Protein AF-G7GHU0-F1 (afdb_monomer_lite)

Sequence (112 aa):
MSFALLTAPTVFADEAVSAAEADALIKDDIANAQVLIEMCPSIIGKNAKFDQNIKKIVNSYLSNYSNKSTTLDSLQKDSEFQNLLTDARQAAKEVSQAEQKSVCEDVLNYEE

Secondary structure (DSSP, 8-state):
--------------HHHHHHHHHHHHHHHHHHHHHHHHHHHHHT-S-HHHHHHHHHHHHHHHHHSSSTT--HHHHTT-HHHHHHHHHHHHHHHHS-HHHHHHHHHHHHT---

pLDDT: mean 90.66, std 14.06, range [40.94, 98.69]

Foldseek 3Di:
DDDDPDDDDDPDDDVVNVLVVLLLVLLLQLLLLVLLVVPLCVLVNDDVLLVVLSVVSNVVSQCSRPPVVDDPVNLVPDPSSVVSNVVSNVVLVVDDSVVSNVVSVCSSPDDD

Radius of gyration: 19.4 Å; chains: 1; bounding box: 35×45×65 Å

Structure (mmCIF, N/CA/C/O backbone):
data_AF-G7GHU0-F1
#
_entry.id   AF-G7GHU0-F1
#
loop_
_atom_site.group_PDB
_atom_site.id
_atom_site.type_symbol
_atom_site.label_atom_id
_atom_site.label_alt_id
_atom_site.label_comp_id
_atom_site.label_asym_id
_atom_site.label_entity_id
_atom_site.label_seq_id
_atom_site.pdbx_PDB_ins_code
_atom_site.Cartn_x
_atom_site.Cartn_y
_atom_site.Cartn_z
_atom_site.occupancy
_atom_site.B_iso_or_equiv
_atom_site.auth_seq_id
_atom_site.auth_comp_id
_atom_site.auth_asym_id
_atom_site.auth_atom_id
_atom_site.pdbx_PDB_model_num
ATOM 1 N N . MET A 1 1 ? -13.957 -33.912 -50.562 1.00 40.94 1 MET A N 1
ATOM 2 C CA . MET A 1 1 ? -14.087 -33.285 -49.231 1.00 40.94 1 MET A CA 1
ATOM 3 C C . MET A 1 1 ? -12.690 -32.877 -48.807 1.00 40.94 1 MET A C 1
ATOM 5 O O . MET A 1 1 ? -11.874 -33.759 -48.589 1.00 40.94 1 MET A O 1
ATOM 9 N N . SER A 1 2 ? -12.389 -31.580 -48.796 1.00 47.88 2 SER A N 1
ATOM 10 C CA . SER A 1 2 ? -11.070 -31.066 -48.412 1.00 47.88 2 SER A CA 1
ATOM 11 C C . SER A 1 2 ? -11.232 -30.289 -47.113 1.00 47.88 2 SER A C 1
ATOM 13 O O . SER A 1 2 ? -11.908 -29.264 -47.097 1.00 47.88 2 SER A O 1
ATOM 15 N N . PHE A 1 3 ? -10.664 -30.804 -46.024 1.00 55.66 3 PHE A N 1
ATOM 16 C CA . PHE A 1 3 ? -10.558 -30.082 -44.760 1.00 55.66 3 PHE A CA 1
ATOM 17 C C . PHE A 1 3 ? -9.345 -29.154 -44.845 1.00 55.66 3 PHE A C 1
ATOM 19 O O . PHE A 1 3 ? -8.206 -29.616 -44.848 1.00 55.66 3 PHE A O 1
ATOM 26 N N . ALA A 1 4 ? -9.592 -27.850 -44.948 1.00 59.72 4 ALA A N 1
ATOM 27 C CA . ALA A 1 4 ? -8.561 -26.845 -44.739 1.00 59.72 4 ALA A CA 1
ATOM 28 C C . ALA A 1 4 ? -8.339 -26.694 -43.226 1.00 59.72 4 ALA A C 1
ATOM 30 O O . ALA A 1 4 ? -9.218 -26.221 -42.507 1.00 59.72 4 ALA A O 1
ATOM 31 N N . LEU A 1 5 ? -7.177 -27.135 -42.742 1.00 57.97 5 LEU A N 1
ATOM 32 C CA . LEU A 1 5 ? -6.694 -26.841 -41.394 1.00 57.97 5 LEU A CA 1
ATOM 33 C C . LEU A 1 5 ? -6.336 -25.352 -41.330 1.00 57.97 5 LEU A C 1
ATOM 35 O O . LEU A 1 5 ? -5.306 -24.928 -41.847 1.00 57.97 5 LEU A O 1
ATOM 39 N N . LEU A 1 6 ? -7.214 -24.561 -40.717 1.00 57.81 6 LEU A N 1
ATOM 40 C CA . LEU A 1 6 ? -6.923 -23.187 -40.321 1.00 57.81 6 LEU A CA 1
ATOM 41 C C . LEU A 1 6 ? -5.943 -23.237 -39.145 1.00 57.81 6 LEU A C 1
ATOM 43 O O . LEU A 1 6 ? -6.333 -23.509 -38.011 1.00 57.81 6 LEU A O 1
ATOM 47 N N . THR A 1 7 ? -4.661 -23.005 -39.410 1.00 57.81 7 THR A N 1
ATOM 48 C CA . THR A 1 7 ? -3.681 -22.735 -38.356 1.00 57.81 7 THR A CA 1
ATOM 49 C C . THR A 1 7 ? -3.995 -21.365 -37.763 1.00 57.81 7 THR A C 1
ATOM 51 O O . THR A 1 7 ? -3.765 -20.342 -38.410 1.00 57.81 7 THR A O 1
ATOM 54 N N . ALA A 1 8 ? -4.565 -21.338 -36.558 1.00 63.72 8 ALA A N 1
ATOM 55 C CA . ALA A 1 8 ? -4.702 -20.106 -35.794 1.00 63.72 8 ALA A CA 1
ATOM 56 C C . ALA A 1 8 ? -3.301 -19.529 -35.503 1.00 63.72 8 ALA A C 1
ATOM 58 O O . ALA A 1 8 ? -2.384 -20.303 -35.211 1.00 63.72 8 ALA A O 1
ATOM 59 N N . PRO A 1 9 ? -3.104 -18.202 -35.583 1.00 55.00 9 PRO A N 1
ATOM 60 C CA . PRO A 1 9 ? -1.846 -17.600 -35.175 1.00 55.00 9 PRO A CA 1
ATOM 61 C C . PRO A 1 9 ? -1.652 -17.830 -33.673 1.00 55.00 9 PRO A C 1
ATOM 63 O O . PRO A 1 9 ? -2.499 -17.468 -32.859 1.00 55.00 9 PRO A O 1
ATOM 66 N N . THR A 1 10 ? -0.532 -18.444 -33.303 1.00 59.56 10 THR A N 1
ATOM 67 C CA . THR A 1 10 ? -0.038 -18.439 -31.926 1.00 59.56 10 THR A CA 1
ATOM 68 C C . THR A 1 10 ? 0.298 -16.998 -31.558 1.00 59.56 10 THR A C 1
ATOM 70 O O . THR A 1 10 ? 1.272 -16.440 -32.063 1.00 59.56 10 THR A O 1
ATOM 73 N N . VAL A 1 11 ? -0.531 -16.380 -30.717 1.00 63.12 11 VAL A N 1
ATOM 74 C CA . VAL A 1 11 ? -0.220 -15.095 -30.085 1.00 63.12 11 VAL A CA 1
ATOM 75 C C . VAL A 1 11 ? 0.926 -15.351 -29.111 1.00 63.12 11 VAL A C 1
ATOM 77 O O . VAL A 1 11 ? 0.732 -15.973 -28.070 1.00 63.12 11 VAL A O 1
ATOM 80 N N . PHE A 1 12 ? 2.133 -14.925 -29.473 1.00 56.03 12 PHE A N 1
ATOM 81 C CA . PHE A 1 12 ? 3.231 -14.820 -28.521 1.00 56.03 12 PHE A CA 1
ATOM 82 C C . PHE A 1 12 ? 2.957 -13.574 -27.681 1.00 56.03 12 PHE A C 1
ATOM 84 O O . PHE A 1 12 ? 2.989 -12.463 -28.209 1.00 56.03 12 PHE A O 1
ATOM 91 N N . ALA A 1 13 ? 2.613 -13.760 -26.407 1.00 61.00 13 ALA A N 1
ATOM 92 C CA . ALA A 1 13 ? 2.618 -12.657 -25.458 1.00 61.00 13 ALA A CA 1
ATOM 93 C C . ALA A 1 13 ? 4.059 -12.134 -25.377 1.00 61.00 13 ALA A C 1
ATOM 95 O O . ALA A 1 13 ? 4.979 -12.895 -25.078 1.00 61.00 13 ALA A O 1
ATOM 96 N N . ASP A 1 14 ? 4.258 -10.868 -25.733 1.00 66.00 14 ASP A N 1
ATOM 97 C CA . ASP A 1 14 ? 5.551 -10.204 -25.620 1.00 66.00 14 ASP A CA 1
ATOM 98 C C . ASP A 1 14 ? 5.891 -10.074 -24.126 1.00 66.00 14 ASP A C 1
ATOM 100 O O . ASP A 1 14 ? 5.128 -9.482 -23.359 1.00 66.00 14 ASP A O 1
ATOM 104 N N . GLU A 1 15 ? 7.006 -10.667 -23.691 1.00 69.62 15 GLU A N 1
ATOM 105 C CA . GLU A 1 15 ? 7.408 -10.671 -22.279 1.00 69.62 15 GLU A CA 1
ATOM 106 C C . GLU A 1 15 ? 7.548 -9.244 -21.718 1.00 69.62 15 GLU A C 1
ATOM 108 O O . GLU A 1 15 ? 7.221 -9.006 -20.554 1.00 69.62 15 GLU A O 1
ATOM 113 N N . ALA A 1 16 ? 7.946 -8.265 -22.540 1.00 67.38 16 ALA A N 1
ATOM 114 C CA . ALA A 1 16 ? 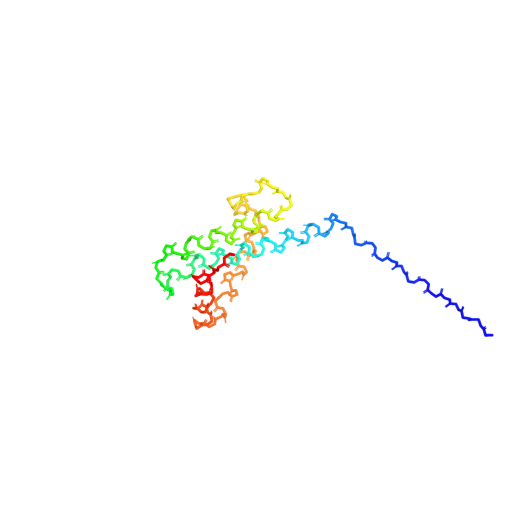8.041 -6.872 -22.115 1.00 67.38 16 ALA A CA 1
ATOM 115 C C . ALA A 1 16 ? 6.658 -6.229 -21.919 1.00 67.38 16 ALA A C 1
ATOM 117 O O . ALA A 1 16 ? 6.478 -5.448 -20.984 1.00 67.38 16 ALA A O 1
ATOM 118 N N . VAL A 1 17 ? 5.670 -6.589 -22.748 1.00 70.94 17 VAL A N 1
ATOM 119 C CA . VAL A 1 17 ? 4.271 -6.171 -22.548 1.00 70.94 17 VAL A CA 1
ATOM 120 C C . VAL A 1 17 ? 3.732 -6.760 -21.244 1.00 70.94 17 VAL A C 1
ATOM 122 O O . VAL A 1 17 ? 3.162 -6.025 -20.443 1.00 70.94 17 VAL A O 1
ATOM 125 N N . SER A 1 18 ? 4.023 -8.034 -20.963 1.00 83.38 18 SER A N 1
ATOM 126 C CA . SER A 1 18 ? 3.576 -8.683 -19.722 1.00 83.38 18 SER A CA 1
ATOM 127 C C . SER A 1 18 ? 4.174 -8.055 -18.454 1.00 83.38 18 SER A C 1
ATOM 129 O O . SER A 1 18 ? 3.498 -7.956 -17.431 1.00 83.38 18 SER A O 1
ATOM 131 N N . ALA A 1 19 ? 5.420 -7.569 -18.515 1.00 89.06 19 ALA A N 1
ATOM 132 C CA . ALA A 1 19 ? 6.060 -6.884 -17.393 1.00 89.06 19 ALA A CA 1
ATOM 133 C C . ALA A 1 19 ? 5.455 -5.495 -17.137 1.00 89.06 19 ALA A C 1
ATOM 135 O O . ALA A 1 19 ? 5.272 -5.111 -15.986 1.00 89.06 19 ALA A O 1
ATOM 136 N N . ALA A 1 20 ? 5.113 -4.755 -18.196 1.00 92.19 20 ALA A N 1
ATOM 137 C CA . ALA A 1 20 ? 4.458 -3.456 -18.069 1.00 92.19 20 ALA A CA 1
ATOM 138 C C . ALA A 1 20 ? 3.035 -3.582 -17.497 1.00 92.19 20 ALA A C 1
ATOM 140 O O . ALA A 1 20 ? 2.638 -2.779 -16.655 1.00 92.19 20 ALA A O 1
ATOM 141 N N . GLU A 1 21 ? 2.287 -4.607 -17.912 1.00 92.69 21 GLU A N 1
ATOM 142 C CA . GLU A 1 21 ? 0.968 -4.921 -17.349 1.00 92.69 21 GLU A CA 1
ATOM 143 C C . GLU A 1 21 ? 1.067 -5.300 -15.865 1.00 92.69 21 GLU A C 1
ATOM 145 O O . GLU A 1 21 ? 0.293 -4.803 -15.046 1.00 92.69 21 GLU A O 1
ATOM 150 N N . ALA A 1 22 ? 2.055 -6.122 -15.494 1.00 95.06 22 ALA A N 1
ATOM 151 C CA . ALA A 1 22 ? 2.308 -6.470 -14.098 1.00 95.06 22 ALA A CA 1
ATOM 152 C C . ALA A 1 22 ? 2.683 -5.242 -13.251 1.00 95.06 22 ALA A C 1
ATOM 154 O O . ALA A 1 22 ? 2.164 -5.072 -12.149 1.00 95.06 22 ALA A O 1
ATOM 155 N N . ASP A 1 23 ? 3.538 -4.356 -13.766 1.00 96.62 23 ASP A N 1
ATOM 156 C CA . ASP A 1 23 ? 3.906 -3.111 -13.088 1.00 96.62 23 ASP A CA 1
ATOM 157 C C . ASP A 1 23 ? 2.702 -2.179 -12.895 1.00 96.62 23 ASP A C 1
ATOM 159 O O . ASP A 1 23 ? 2.572 -1.563 -11.836 1.00 96.62 23 ASP A O 1
ATOM 163 N N . ALA A 1 24 ? 1.803 -2.089 -13.881 1.00 96.38 24 ALA A N 1
ATOM 164 C CA . ALA A 1 24 ? 0.578 -1.299 -13.770 1.00 96.38 24 ALA A CA 1
ATOM 165 C C . ALA A 1 24 ? -0.348 -1.833 -12.663 1.00 96.38 24 ALA A C 1
ATOM 167 O O . ALA A 1 24 ? -0.838 -1.051 -11.848 1.00 96.38 24 ALA A O 1
ATOM 168 N N . LEU A 1 25 ? -0.518 -3.159 -12.571 1.00 97.31 25 LEU A N 1
ATOM 169 C CA . LEU A 1 25 ? -1.265 -3.791 -11.474 1.00 97.31 25 LEU A CA 1
ATOM 170 C C . LEU A 1 25 ? -0.604 -3.529 -10.118 1.00 97.31 25 LEU A C 1
ATOM 172 O O . LEU A 1 25 ? -1.276 -3.165 -9.160 1.00 97.31 25 LEU A O 1
ATOM 176 N N . ILE A 1 26 ? 0.726 -3.621 -10.042 1.00 98.00 26 ILE A N 1
ATOM 177 C CA . ILE A 1 26 ? 1.463 -3.317 -8.812 1.00 98.00 26 ILE A CA 1
ATOM 178 C C . ILE A 1 26 ? 1.282 -1.847 -8.397 1.00 98.00 26 ILE A C 1
ATOM 180 O O . ILE A 1 26 ? 1.157 -1.560 -7.205 1.00 98.00 26 ILE A O 1
ATOM 184 N N . LYS A 1 27 ? 1.258 -0.896 -9.342 1.00 98.19 27 LYS A N 1
ATOM 185 C CA . LYS A 1 27 ? 0.953 0.512 -9.031 1.00 98.19 27 LYS A CA 1
ATOM 186 C C . LYS A 1 27 ? -0.445 0.658 -8.435 1.00 98.19 27 LYS A C 1
ATOM 188 O O . LYS A 1 27 ? -0.588 1.391 -7.457 1.00 98.19 27 LYS A O 1
ATOM 193 N N . ASP A 1 28 ? -1.437 -0.025 -8.999 1.00 98.25 28 ASP A N 1
ATOM 194 C CA . ASP A 1 28 ? -2.816 -0.009 -8.503 1.00 98.25 28 ASP A CA 1
ATOM 195 C C . ASP A 1 28 ? -2.916 -0.618 -7.093 1.00 98.25 28 ASP A C 1
ATOM 197 O O . ASP A 1 28 ? -3.451 0.003 -6.173 1.00 98.25 28 ASP A O 1
ATOM 201 N N . ASP A 1 29 ? -2.283 -1.768 -6.858 1.00 98.06 29 ASP A N 1
ATOM 202 C CA . ASP A 1 29 ? -2.216 -2.409 -5.538 1.00 98.06 29 ASP A CA 1
ATOM 203 C C . ASP A 1 29 ? -1.562 -1.498 -4.483 1.00 98.06 29 ASP A C 1
ATOM 205 O O . ASP A 1 29 ? -2.063 -1.343 -3.363 1.00 98.06 29 ASP A O 1
ATOM 209 N N . ILE A 1 30 ? -0.455 -0.833 -4.837 1.00 98.56 30 ILE A N 1
ATOM 210 C CA . ILE A 1 30 ? 0.210 0.126 -3.946 1.00 98.56 30 ILE A CA 1
ATOM 211 C C . ILE A 1 30 ? -0.684 1.349 -3.704 1.00 98.56 30 ILE A C 1
ATOM 213 O O . ILE A 1 30 ? -0.734 1.838 -2.573 1.00 98.56 30 ILE A O 1
ATOM 217 N N . ALA A 1 31 ? -1.397 1.847 -4.718 1.00 98.69 31 ALA A N 1
ATOM 218 C CA . ALA A 1 31 ? -2.324 2.967 -4.573 1.00 98.69 31 ALA A CA 1
ATOM 219 C C . ALA A 1 31 ? -3.465 2.619 -3.603 1.00 98.69 31 ALA A C 1
ATOM 221 O O . ALA A 1 31 ? -3.716 3.374 -2.661 1.00 98.69 31 ALA A O 1
ATOM 222 N N . ASN A 1 32 ? -4.071 1.439 -3.745 1.00 98.25 32 ASN A N 1
ATOM 223 C CA . ASN A 1 32 ? -5.078 0.930 -2.814 1.00 98.25 32 ASN A CA 1
ATOM 224 C C . ASN A 1 32 ? -4.518 0.785 -1.389 1.00 98.25 32 ASN A C 1
ATOM 226 O O . ASN A 1 32 ? -5.146 1.234 -0.427 1.00 98.25 32 ASN A O 1
ATOM 230 N N . ALA A 1 33 ? -3.296 0.266 -1.232 1.00 98.25 33 ALA A N 1
ATOM 231 C CA . ALA A 1 33 ? -2.634 0.194 0.070 1.00 98.25 33 ALA A CA 1
ATOM 232 C C . ALA A 1 33 ? -2.415 1.584 0.707 1.00 98.25 33 ALA A C 1
ATOM 234 O O . ALA A 1 33 ? -2.574 1.731 1.921 1.00 98.25 33 ALA A O 1
ATOM 235 N N . GLN A 1 34 ? -2.102 2.624 -0.079 1.00 98.50 34 GLN A N 1
ATOM 236 C CA . GLN A 1 34 ? -2.016 4.002 0.433 1.00 98.50 34 GLN A CA 1
ATOM 237 C C . GLN A 1 34 ? -3.371 4.513 0.939 1.00 98.50 34 GLN A C 1
ATOM 239 O O . GLN A 1 34 ? -3.425 5.154 1.988 1.00 98.50 34 GLN A O 1
ATOM 244 N N . VAL A 1 35 ? -4.473 4.192 0.258 1.00 98.38 35 VAL A N 1
ATOM 245 C CA . VAL A 1 35 ? -5.818 4.565 0.729 1.00 98.38 35 VAL A CA 1
ATOM 246 C C . VAL A 1 35 ? -6.143 3.906 2.068 1.00 98.38 35 VAL A C 1
ATOM 248 O O . VAL A 1 35 ? -6.712 4.551 2.949 1.00 98.38 35 VAL A O 1
ATOM 251 N N . LEU A 1 36 ? -5.714 2.658 2.282 1.00 98.38 36 LEU A N 1
ATOM 252 C CA . LEU A 1 36 ? -5.851 2.007 3.587 1.00 98.38 36 LEU A CA 1
ATOM 253 C C . LEU A 1 36 ? -5.055 2.743 4.675 1.00 98.38 36 LEU A C 1
ATOM 255 O O . LEU A 1 36 ? -5.568 2.923 5.779 1.00 98.38 36 LEU A O 1
ATOM 259 N N . ILE A 1 37 ? -3.847 3.233 4.374 1.00 98.06 37 ILE A N 1
ATOM 260 C CA . ILE A 1 37 ? -3.054 4.058 5.308 1.00 98.06 37 ILE A CA 1
ATOM 261 C C . ILE A 1 37 ? -3.796 5.350 5.677 1.00 98.06 37 ILE A C 1
ATOM 263 O O . ILE A 1 37 ? -3.762 5.771 6.834 1.00 98.06 37 ILE A O 1
ATOM 267 N N . GLU A 1 38 ? -4.479 5.975 4.719 1.00 97.50 38 GLU A N 1
ATOM 268 C CA . GLU A 1 38 ? -5.242 7.209 4.939 1.00 97.50 38 GLU A CA 1
ATOM 269 C C . GLU A 1 38 ? -6.511 6.974 5.769 1.00 97.50 38 GLU A C 1
ATOM 271 O O . GLU A 1 38 ? -6.844 7.765 6.654 1.00 97.50 38 GLU A O 1
ATOM 276 N N . MET A 1 39 ? -7.221 5.882 5.492 1.00 96.69 39 MET A N 1
ATOM 277 C CA . MET A 1 39 ? -8.562 5.630 6.012 1.00 96.69 39 MET A CA 1
ATOM 278 C C . MET A 1 39 ? -8.557 4.851 7.334 1.00 96.69 39 MET A C 1
ATOM 280 O O . MET A 1 39 ? -9.234 5.242 8.292 1.00 96.69 39 MET A O 1
ATOM 284 N N . CYS A 1 40 ? -7.794 3.759 7.420 1.00 97.94 40 CYS A N 1
ATOM 285 C CA . CYS A 1 40 ? -7.889 2.798 8.520 1.00 97.94 40 CYS A CA 1
ATOM 286 C C . CYS A 1 40 ? -7.602 3.371 9.915 1.00 97.94 40 CYS A C 1
ATOM 288 O O . CYS A 1 40 ? -8.325 2.999 10.845 1.00 97.94 40 CYS A O 1
ATOM 290 N N . PRO A 1 41 ? -6.666 4.321 10.119 1.00 97.69 41 PRO A N 1
ATOM 291 C CA . PRO A 1 41 ? -6.448 4.916 11.438 1.00 97.69 41 PRO A CA 1
ATOM 292 C C . PRO A 1 41 ? -7.693 5.588 12.037 1.00 97.69 41 PRO A C 1
ATOM 294 O O . PRO A 1 41 ? -7.805 5.682 13.260 1.00 97.69 41 PRO A O 1
ATOM 297 N N . SER A 1 42 ? -8.631 6.045 11.200 1.00 96.94 42 SER A N 1
ATOM 298 C CA . SER A 1 42 ? -9.906 6.621 11.649 1.00 96.94 42 SER A CA 1
ATOM 299 C C . SER A 1 42 ? -10.973 5.569 11.985 1.00 96.94 42 SER A C 1
ATOM 301 O O . SER A 1 42 ? -11.892 5.859 12.747 1.00 96.94 42 SER A O 1
ATOM 303 N N . ILE A 1 43 ? -10.836 4.347 11.458 1.00 96.50 43 ILE A N 1
ATOM 304 C CA . ILE A 1 43 ? -11.812 3.255 11.589 1.00 96.50 43 ILE A CA 1
ATOM 305 C C . ILE A 1 43 ? -11.443 2.303 12.730 1.00 96.50 43 ILE A C 1
ATOM 307 O O . ILE A 1 43 ? -12.289 1.975 13.561 1.00 96.50 43 ILE A O 1
ATOM 311 N N . ILE A 1 44 ? -10.182 1.864 12.779 1.00 96.44 44 ILE A N 1
ATOM 312 C CA . ILE A 1 44 ? -9.679 0.897 13.770 1.00 96.44 44 ILE A CA 1
ATOM 313 C C . ILE A 1 44 ? -8.816 1.554 14.862 1.00 96.44 44 ILE A C 1
ATOM 315 O O . ILE A 1 44 ? -8.321 0.875 15.761 1.00 96.44 44 ILE A O 1
ATOM 319 N N . GLY A 1 45 ? -8.647 2.879 14.799 1.00 97.19 45 GLY A N 1
ATOM 320 C CA . GLY A 1 45 ? -7.720 3.631 15.642 1.00 97.19 45 GLY A CA 1
ATOM 321 C C . GLY A 1 45 ? -6.268 3.521 15.164 1.00 97.19 45 GLY A C 1
ATOM 322 O O . GLY A 1 45 ? -5.905 2.652 14.372 1.00 97.19 45 GLY A O 1
ATOM 323 N N . LYS A 1 46 ? -5.399 4.411 15.660 1.00 96.38 46 LYS A N 1
ATOM 324 C CA . LYS A 1 46 ? -3.954 4.326 15.393 1.00 96.38 46 LYS A CA 1
ATOM 325 C C . LYS A 1 46 ? -3.408 3.010 15.947 1.00 96.38 46 LYS A C 1
ATOM 327 O O . LYS A 1 46 ? -3.527 2.759 17.146 1.00 96.38 46 LYS A O 1
ATOM 332 N N . ASN A 1 47 ? -2.791 2.199 15.092 1.00 96.88 47 ASN A N 1
ATOM 333 C CA . ASN A 1 47 ? -2.359 0.855 15.451 1.00 96.88 47 ASN A CA 1
ATOM 334 C C . ASN A 1 47 ? -0.993 0.528 14.831 1.00 96.88 47 ASN A C 1
ATOM 336 O O . ASN A 1 47 ? -0.859 0.415 13.617 1.00 96.88 47 ASN A O 1
ATOM 340 N N . ALA A 1 48 ? 0.019 0.319 15.677 1.00 97.38 48 ALA A N 1
ATOM 341 C CA . ALA A 1 48 ? 1.381 0.046 15.221 1.00 97.38 48 ALA A CA 1
ATOM 342 C C . ALA A 1 48 ? 1.513 -1.277 14.441 1.00 97.38 48 ALA A C 1
ATOM 344 O O . ALA A 1 48 ? 2.365 -1.376 13.560 1.00 97.38 48 ALA A O 1
ATOM 345 N N . LYS A 1 49 ? 0.674 -2.285 14.738 1.00 97.31 49 LYS A N 1
ATOM 346 C CA . LYS A 1 49 ? 0.658 -3.554 13.994 1.00 97.31 49 LYS A CA 1
ATOM 347 C C . LYS A 1 49 ? 0.130 -3.336 12.577 1.00 97.31 49 LYS A C 1
ATOM 349 O O . LYS A 1 49 ? 0.729 -3.840 11.634 1.00 97.31 49 LYS A O 1
ATOM 354 N N . PHE A 1 50 ? -0.924 -2.532 12.421 1.00 98.25 50 PHE A N 1
ATOM 355 C CA . PHE A 1 50 ? -1.403 -2.113 11.102 1.00 98.25 50 PHE A CA 1
ATOM 356 C C . PHE A 1 50 ? -0.298 -1.381 10.329 1.00 98.25 50 PHE A C 1
ATOM 358 O O . PHE A 1 50 ? 0.031 -1.790 9.219 1.00 98.25 50 PHE A O 1
ATOM 365 N N . ASP A 1 51 ? 0.340 -0.372 10.940 1.00 97.62 51 ASP A N 1
ATOM 366 C CA . ASP A 1 51 ? 1.415 0.402 10.300 1.00 97.62 51 ASP A CA 1
ATOM 367 C C . ASP A 1 51 ? 2.587 -0.486 9.852 1.00 97.62 51 ASP A C 1
ATOM 369 O O . ASP A 1 51 ? 3.204 -0.245 8.814 1.00 97.62 51 ASP A O 1
ATOM 373 N N . GLN A 1 52 ? 2.923 -1.510 10.639 1.00 97.94 52 GLN A N 1
ATOM 374 C CA . GLN A 1 52 ? 3.955 -2.481 10.291 1.00 97.94 52 GLN A CA 1
ATOM 375 C C . GLN A 1 52 ? 3.515 -3.385 9.133 1.00 97.94 52 GLN A C 1
ATOM 377 O O . GLN A 1 52 ? 4.278 -3.572 8.185 1.00 97.94 52 GLN A O 1
ATOM 382 N N . ASN A 1 53 ? 2.304 -3.936 9.200 1.00 98.31 53 ASN A N 1
ATOM 383 C CA . ASN A 1 53 ? 1.791 -4.880 8.212 1.00 98.31 53 ASN A CA 1
ATOM 384 C C . ASN A 1 53 ? 1.566 -4.221 6.851 1.00 98.31 53 ASN A C 1
ATOM 386 O O . ASN A 1 53 ? 2.002 -4.755 5.836 1.00 98.31 53 ASN A O 1
ATOM 390 N N . ILE A 1 54 ? 0.986 -3.021 6.810 1.00 97.88 54 ILE A N 1
ATOM 391 C CA . ILE A 1 54 ? 0.772 -2.323 5.539 1.00 97.88 54 ILE A CA 1
ATOM 392 C C . ILE A 1 54 ? 2.099 -1.933 4.872 1.00 97.88 54 ILE A C 1
ATOM 394 O O . ILE A 1 54 ? 2.227 -2.013 3.653 1.00 97.88 54 ILE A O 1
ATOM 398 N N . LYS A 1 55 ? 3.140 -1.605 5.655 1.00 97.25 55 LYS A N 1
ATOM 399 C CA . LYS A 1 55 ? 4.497 -1.392 5.122 1.00 97.25 55 LYS A CA 1
ATOM 400 C C . LYS A 1 55 ? 5.086 -2.664 4.521 1.00 97.25 55 LYS A C 1
ATOM 402 O O . LYS A 1 55 ? 5.731 -2.586 3.481 1.00 97.25 55 LYS A O 1
ATOM 407 N N . LYS A 1 56 ? 4.880 -3.820 5.157 1.00 97.44 56 LYS A N 1
ATOM 408 C CA . LYS A 1 56 ? 5.308 -5.118 4.616 1.00 97.44 56 LYS A CA 1
ATOM 409 C C . LYS A 1 56 ? 4.631 -5.420 3.281 1.00 97.44 56 LYS A C 1
ATOM 411 O O . LYS A 1 56 ? 5.325 -5.728 2.319 1.00 97.44 56 LYS A O 1
ATOM 416 N N . ILE A 1 57 ? 3.315 -5.231 3.206 1.00 97.56 57 ILE A N 1
ATOM 417 C CA . ILE A 1 57 ? 2.525 -5.407 1.980 1.00 97.56 57 ILE A CA 1
ATOM 418 C C . ILE A 1 57 ? 3.061 -4.508 0.854 1.00 97.56 57 ILE A C 1
ATOM 420 O O . ILE A 1 57 ? 3.428 -5.003 -0.208 1.00 97.56 57 ILE A O 1
ATOM 424 N N . VAL A 1 58 ? 3.219 -3.203 1.108 1.00 97.69 58 VAL A N 1
ATOM 425 C CA . VAL A 1 58 ? 3.767 -2.256 0.117 1.00 97.69 58 VAL A CA 1
ATOM 426 C C . VAL A 1 58 ? 5.182 -2.648 -0.324 1.00 97.69 58 VAL A C 1
ATOM 428 O O . VAL A 1 58 ? 5.497 -2.598 -1.512 1.00 97.69 58 VAL A O 1
ATOM 431 N N . ASN A 1 59 ? 6.038 -3.074 0.607 1.00 96.62 59 ASN A N 1
ATOM 432 C CA . ASN A 1 59 ? 7.385 -3.536 0.274 1.00 96.62 59 ASN A CA 1
ATOM 433 C C . ASN A 1 59 ? 7.370 -4.827 -0.558 1.00 96.62 59 ASN A C 1
ATOM 435 O O . ASN A 1 59 ? 8.205 -4.974 -1.447 1.00 96.62 59 ASN A O 1
ATOM 439 N N . SER A 1 60 ? 6.426 -5.738 -0.306 1.00 96.56 60 SER A N 1
ATOM 440 C CA . SER A 1 60 ? 6.238 -6.952 -1.107 1.00 96.56 60 SER A CA 1
ATOM 441 C C . SER A 1 60 ? 5.881 -6.596 -2.550 1.00 96.56 60 SER A C 1
ATOM 443 O O . SER A 1 60 ? 6.541 -7.060 -3.481 1.00 96.56 60 SER A O 1
ATOM 445 N N . TYR A 1 61 ? 4.937 -5.677 -2.754 1.00 97.19 61 TYR A N 1
ATOM 446 C CA . TYR A 1 61 ? 4.594 -5.167 -4.082 1.00 97.19 61 TYR A CA 1
ATOM 447 C C . TYR A 1 61 ? 5.793 -4.521 -4.790 1.00 97.19 61 TYR A C 1
ATOM 449 O O . TYR A 1 61 ? 6.143 -4.914 -5.903 1.00 97.19 61 TYR A O 1
ATOM 457 N N . LEU A 1 62 ? 6.504 -3.611 -4.117 1.00 97.19 62 LEU A N 1
ATOM 458 C CA . LEU A 1 62 ? 7.706 -2.975 -4.669 1.00 97.19 62 LEU A CA 1
ATOM 459 C C . LEU A 1 62 ? 8.811 -3.983 -5.015 1.00 97.19 62 LEU A C 1
ATOM 461 O O . LEU A 1 62 ? 9.516 -3.805 -6.006 1.00 97.19 62 LEU A O 1
ATOM 465 N N . SER A 1 63 ? 8.954 -5.061 -4.239 1.00 96.06 63 SER A N 1
ATOM 466 C CA . SER A 1 63 ? 9.942 -6.109 -4.519 1.00 96.06 63 SER A CA 1
ATOM 467 C C . SER A 1 63 ? 9.646 -6.866 -5.817 1.00 96.06 63 SER A C 1
ATOM 469 O O . SER A 1 63 ? 10.575 -7.344 -6.476 1.00 96.06 63 SER A O 1
ATOM 471 N N . ASN A 1 64 ? 8.373 -6.921 -6.219 1.00 95.25 64 ASN A N 1
ATOM 472 C CA . ASN A 1 64 ? 7.915 -7.558 -7.449 1.00 95.25 64 ASN A CA 1
ATOM 473 C C . ASN A 1 64 ? 7.921 -6.610 -8.657 1.00 95.25 64 ASN A C 1
ATOM 475 O O . ASN A 1 64 ? 8.017 -7.095 -9.779 1.00 95.25 64 ASN A O 1
ATOM 479 N N . TYR A 1 65 ? 7.955 -5.291 -8.443 1.00 95.94 65 TYR A N 1
ATOM 480 C CA . TYR A 1 65 ? 8.031 -4.291 -9.514 1.00 95.94 65 TYR A CA 1
ATOM 481 C C . TYR A 1 65 ? 9.259 -4.509 -10.411 1.00 95.94 65 TYR A C 1
ATOM 483 O O . TYR A 1 65 ? 10.342 -4.834 -9.910 1.00 95.94 65 TYR A O 1
ATOM 491 N N . SER A 1 66 ? 9.126 -4.351 -11.728 1.00 95.06 66 SER A N 1
ATOM 492 C CA . SER A 1 66 ? 10.183 -4.698 -12.688 1.00 95.06 66 SER A CA 1
ATOM 493 C C . SER A 1 66 ? 11.448 -3.858 -12.470 1.00 95.06 66 SER A C 1
ATOM 495 O O . SER A 1 66 ? 12.561 -4.390 -12.379 1.00 95.06 66 SER A O 1
ATOM 497 N N . ASN A 1 67 ? 11.281 -2.548 -12.271 1.00 94.50 67 ASN A N 1
ATOM 498 C CA . ASN A 1 67 ? 12.359 -1.648 -11.894 1.00 94.50 67 ASN A CA 1
ATOM 499 C C . ASN A 1 67 ? 12.621 -1.717 -10.381 1.00 94.50 67 ASN A C 1
ATOM 501 O O . ASN A 1 67 ? 11.977 -1.040 -9.583 1.00 94.50 67 ASN A O 1
ATOM 505 N N . LYS A 1 68 ? 13.651 -2.470 -9.990 1.00 93.88 68 LYS A N 1
ATOM 506 C CA . LYS A 1 68 ? 14.034 -2.683 -8.580 1.00 93.88 68 LYS A CA 1
ATOM 507 C C . LYS A 1 68 ? 14.547 -1.438 -7.846 1.00 93.88 68 LYS A C 1
ATOM 509 O O . LYS A 1 68 ? 14.789 -1.505 -6.645 1.00 93.88 68 LYS A O 1
ATOM 514 N N . SER A 1 69 ? 14.738 -0.319 -8.545 1.00 94.94 69 SER A N 1
ATOM 515 C CA . SER A 1 69 ? 15.088 0.969 -7.931 1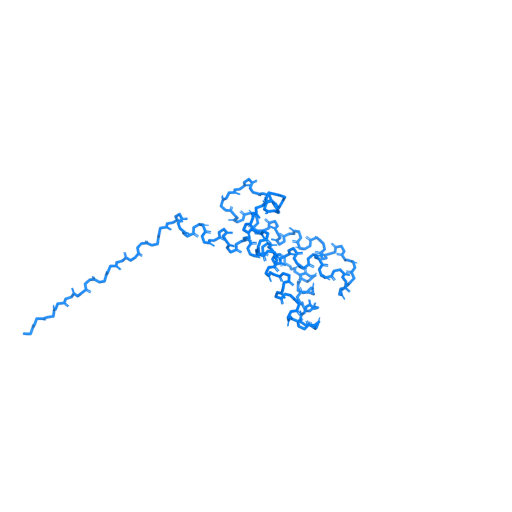.00 94.94 69 SER A CA 1
ATOM 516 C C . SER A 1 69 ? 13.870 1.843 -7.610 1.00 94.94 69 SER A C 1
ATOM 518 O O . SER A 1 69 ? 14.023 2.883 -6.967 1.00 94.94 69 SER A O 1
ATOM 520 N N . THR A 1 70 ? 12.671 1.428 -8.033 1.00 96.06 70 THR A N 1
ATOM 521 C CA . THR A 1 70 ? 11.418 2.117 -7.721 1.00 96.06 70 THR A CA 1
ATOM 522 C C . THR A 1 70 ? 11.173 2.122 -6.216 1.00 96.06 70 THR A C 1
ATOM 524 O O . THR A 1 70 ? 11.233 1.095 -5.542 1.00 96.06 70 THR A O 1
ATOM 527 N N . THR A 1 71 ? 10.853 3.298 -5.690 1.00 96.88 71 THR A N 1
ATOM 528 C CA . THR A 1 71 ? 10.434 3.506 -4.302 1.00 96.88 71 THR A CA 1
ATOM 529 C C . THR A 1 71 ? 9.011 4.045 -4.254 1.00 96.88 71 THR A C 1
ATOM 531 O O . THR A 1 71 ? 8.535 4.638 -5.227 1.00 96.88 71 THR A O 1
ATOM 534 N N . LEU A 1 72 ? 8.349 3.927 -3.101 1.00 96.81 72 LEU A N 1
ATOM 535 C CA . LEU A 1 72 ? 7.048 4.563 -2.888 1.00 96.81 72 LEU A CA 1
ATOM 536 C C . LEU A 1 72 ? 7.106 6.077 -3.167 1.00 96.81 72 LEU A C 1
ATOM 538 O O . LEU A 1 72 ? 6.255 6.597 -3.880 1.00 96.81 72 LEU A O 1
ATOM 542 N N . ASP A 1 73 ? 8.151 6.764 -2.700 1.00 97.38 73 ASP A N 1
ATOM 543 C CA . ASP A 1 73 ? 8.352 8.199 -2.946 1.00 97.38 73 ASP A CA 1
ATOM 544 C C . ASP A 1 73 ? 8.479 8.540 -4.438 1.00 97.38 73 ASP A C 1
ATOM 546 O O . ASP A 1 73 ? 8.103 9.634 -4.864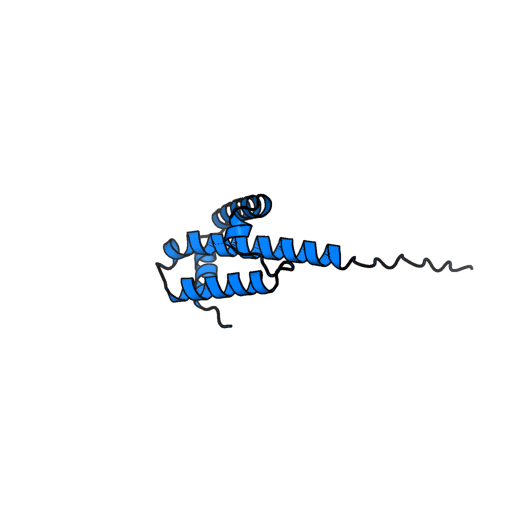 1.00 97.38 73 ASP A O 1
ATOM 550 N N . SER A 1 74 ? 9.058 7.637 -5.239 1.00 97.06 74 SER A N 1
ATOM 551 C CA . SER A 1 74 ? 9.136 7.818 -6.691 1.00 97.06 74 SER A CA 1
ATOM 552 C C . SER A 1 74 ? 7.772 7.621 -7.354 1.00 97.06 74 SER A C 1
ATOM 554 O O . SER A 1 74 ? 7.398 8.438 -8.191 1.00 97.06 74 SER A O 1
ATOM 556 N N . LEU A 1 75 ? 6.993 6.623 -6.914 1.00 96.88 75 LEU A N 1
ATOM 557 C CA . LEU A 1 75 ? 5.634 6.380 -7.406 1.00 96.88 75 LEU A CA 1
ATOM 558 C C . LEU A 1 75 ? 4.687 7.523 -7.040 1.00 96.88 75 LEU A C 1
ATOM 560 O O . LEU A 1 75 ? 3.919 7.972 -7.874 1.00 96.88 75 LEU A O 1
ATOM 564 N N . GLN A 1 76 ? 4.789 8.099 -5.843 1.00 95.69 76 GLN A N 1
ATOM 565 C CA . GLN A 1 76 ? 3.952 9.240 -5.443 1.00 95.69 76 GLN A CA 1
ATOM 566 C C . GLN A 1 76 ? 4.138 10.493 -6.324 1.00 95.69 76 GLN A C 1
ATOM 568 O O . GLN A 1 76 ? 3.287 11.387 -6.317 1.00 95.69 76 GLN A O 1
ATOM 573 N N . LYS A 1 77 ? 5.239 10.574 -7.082 1.00 97.12 77 LYS A N 1
ATOM 574 C CA . LYS A 1 77 ? 5.521 11.646 -8.053 1.00 97.12 77 LYS A CA 1
ATOM 575 C C . LYS A 1 77 ? 5.115 11.280 -9.484 1.00 97.12 77 LYS A C 1
ATOM 577 O O . LYS A 1 77 ? 5.137 12.153 -10.346 1.00 97.12 77 LYS A O 1
ATOM 582 N N . ASP A 1 78 ? 4.782 10.017 -9.734 1.00 96.81 78 ASP A N 1
ATOM 583 C CA . ASP A 1 78 ? 4.337 9.510 -11.027 1.00 96.81 78 ASP A CA 1
ATOM 584 C C . ASP A 1 78 ? 2.867 9.880 -11.265 1.00 96.81 78 ASP A C 1
ATOM 586 O O . ASP A 1 78 ? 2.003 9.661 -10.415 1.00 96.81 78 ASP A O 1
ATOM 590 N N . SER A 1 79 ? 2.570 10.467 -12.424 1.00 97.69 79 SER A N 1
ATOM 591 C CA . SER A 1 79 ? 1.226 10.972 -12.732 1.00 97.69 79 SER A CA 1
ATOM 592 C C . SER A 1 79 ? 0.184 9.865 -12.875 1.00 97.69 79 SER A C 1
ATOM 594 O O . SER A 1 79 ? -0.979 10.074 -12.547 1.00 97.69 79 SER A O 1
ATOM 596 N N . GLU A 1 80 ? 0.584 8.693 -13.371 1.00 96.56 80 GLU A N 1
ATOM 597 C CA . GLU A 1 80 ? -0.319 7.547 -13.489 1.00 96.56 80 GLU A CA 1
ATOM 598 C C . GLU A 1 80 ? -0.688 7.030 -12.097 1.00 96.56 80 GLU A C 1
ATOM 600 O O . GLU A 1 80 ? -1.869 6.901 -11.785 1.00 96.56 80 GLU A O 1
ATOM 605 N N . PHE A 1 81 ? 0.303 6.855 -11.219 1.00 98.19 81 PHE A N 1
ATOM 606 C CA . PHE A 1 81 ? 0.059 6.487 -9.826 1.00 98.19 81 PHE A CA 1
ATOM 607 C C . PHE A 1 81 ? -0.836 7.498 -9.089 1.00 98.19 81 PHE A C 1
ATOM 609 O O . PHE A 1 81 ? -1.697 7.107 -8.305 1.00 98.19 81 PHE A O 1
ATOM 616 N N . GLN A 1 82 ? -0.684 8.801 -9.344 1.00 98.50 82 GLN A N 1
ATOM 617 C CA . GLN A 1 82 ? -1.554 9.828 -8.756 1.00 98.50 82 GLN A CA 1
ATOM 618 C C . GLN A 1 82 ? -3.016 9.715 -9.215 1.00 98.50 82 GLN A C 1
ATOM 620 O O . GLN A 1 82 ? -3.925 9.966 -8.415 1.00 98.50 82 GLN A O 1
ATOM 625 N N . ASN A 1 83 ? -3.249 9.322 -10.471 1.00 98.38 83 ASN A N 1
ATOM 626 C CA . ASN A 1 83 ? -4.594 9.045 -10.975 1.00 98.38 83 ASN A CA 1
ATOM 627 C C . ASN A 1 83 ? -5.171 7.796 -10.301 1.00 98.38 83 ASN A C 1
ATOM 629 O O . ASN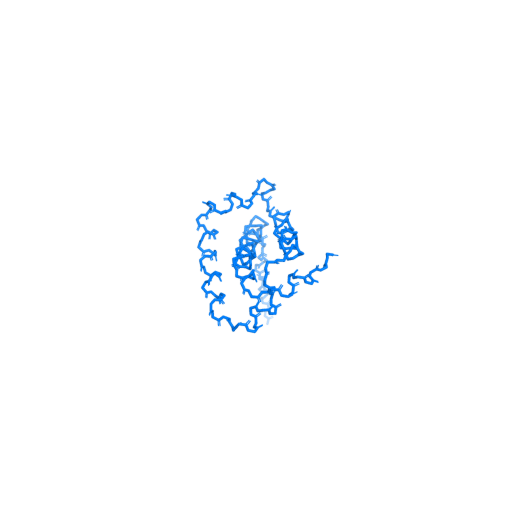 A 1 83 ? -6.243 7.886 -9.712 1.00 98.38 83 ASN A O 1
ATOM 633 N N . LEU A 1 84 ? -4.412 6.695 -10.259 1.00 98.50 84 LEU A N 1
ATOM 634 C CA . LEU A 1 84 ? -4.815 5.462 -9.570 1.00 98.50 84 LEU A CA 1
ATOM 635 C C . LEU A 1 84 ? -5.139 5.712 -8.093 1.00 98.50 84 LEU A C 1
ATOM 637 O O . LEU A 1 84 ? -6.159 5.261 -7.588 1.00 98.50 84 LEU A O 1
ATOM 641 N N . LEU A 1 85 ? -4.328 6.511 -7.397 1.00 98.56 85 LEU A N 1
ATOM 642 C CA . LEU A 1 85 ? -4.587 6.891 -6.008 1.00 98.56 85 LEU A CA 1
ATOM 643 C C . LEU A 1 85 ? -5.869 7.720 -5.859 1.00 98.56 85 LEU A C 1
ATOM 645 O O . LEU A 1 85 ? -6.580 7.601 -4.863 1.00 98.56 85 LEU A O 1
ATOM 649 N N . THR A 1 86 ? -6.176 8.576 -6.831 1.00 98.56 86 THR A N 1
ATOM 650 C CA . THR A 1 86 ? -7.430 9.339 -6.839 1.00 98.56 86 THR A CA 1
ATOM 651 C C . THR A 1 86 ? -8.630 8.419 -7.048 1.00 98.56 86 THR A C 1
ATOM 653 O O . THR A 1 86 ? -9.612 8.536 -6.310 1.00 98.56 86 THR A O 1
ATOM 656 N N . ASP A 1 87 ? -8.523 7.475 -7.979 1.00 98.19 87 ASP A N 1
ATOM 657 C CA . ASP A 1 87 ? -9.564 6.494 -8.278 1.00 98.19 87 ASP A CA 1
ATOM 658 C C . ASP A 1 87 ? -9.792 5.554 -7.088 1.00 98.19 87 ASP A C 1
ATOM 660 O O . ASP A 1 87 ? -10.927 5.396 -6.639 1.00 98.19 87 ASP A O 1
ATOM 664 N N . ALA A 1 88 ? -8.723 5.043 -6.475 1.00 98.12 88 ALA A N 1
ATOM 665 C CA . ALA A 1 88 ? -8.779 4.219 -5.269 1.00 98.12 88 ALA A CA 1
ATOM 666 C C . ALA A 1 88 ? -9.451 4.958 -4.099 1.00 98.12 88 ALA A C 1
ATOM 668 O O . ALA A 1 88 ? -10.301 4.402 -3.398 1.00 98.12 88 ALA A O 1
ATOM 669 N N . ARG A 1 89 ? -9.137 6.248 -3.896 1.00 98.38 89 ARG A N 1
ATOM 670 C CA . ARG A 1 89 ? -9.810 7.076 -2.877 1.00 98.38 89 ARG A CA 1
ATOM 671 C C . ARG A 1 89 ? -11.292 7.246 -3.173 1.00 98.38 89 ARG A C 1
ATOM 673 O O . ARG A 1 89 ? -12.083 7.370 -2.239 1.00 98.38 89 ARG A O 1
ATOM 680 N N . GLN A 1 90 ? -11.668 7.342 -4.444 1.00 98.19 90 GLN A N 1
ATOM 681 C CA . GLN A 1 90 ? -13.064 7.471 -4.833 1.00 98.19 90 GLN A CA 1
ATOM 682 C C . GLN A 1 90 ? -13.811 6.153 -4.616 1.00 98.19 90 GLN A C 1
ATOM 684 O O . GLN A 1 90 ? -14.843 6.167 -3.950 1.00 98.19 90 GLN A O 1
ATOM 689 N N . ALA A 1 91 ? -13.239 5.033 -5.056 1.00 96.25 91 ALA A N 1
ATOM 690 C CA . ALA A 1 91 ? -13.781 3.697 -4.837 1.00 96.25 91 ALA A CA 1
ATOM 691 C C . ALA A 1 91 ? -13.975 3.401 -3.343 1.00 96.25 91 ALA A C 1
ATOM 693 O O . ALA A 1 91 ? -15.042 2.955 -2.930 1.00 96.25 91 ALA A O 1
ATOM 694 N N . ALA A 1 92 ? -13.001 3.747 -2.496 1.00 95.44 92 ALA A N 1
ATOM 695 C CA . ALA A 1 92 ? -13.114 3.541 -1.054 1.00 95.44 92 ALA A CA 1
ATOM 696 C C . ALA A 1 92 ? -14.323 4.261 -0.429 1.00 95.44 92 ALA A C 1
ATOM 698 O O . ALA A 1 92 ? -14.893 3.750 0.531 1.00 95.44 92 ALA A O 1
ATOM 699 N N . LYS A 1 93 ? -14.764 5.409 -0.967 1.00 94.81 93 LYS A N 1
ATOM 700 C CA . LYS A 1 93 ? -15.957 6.126 -0.468 1.00 94.81 93 LYS A CA 1
ATOM 701 C C . LYS A 1 93 ? -17.271 5.429 -0.813 1.00 94.81 93 LYS A C 1
ATOM 703 O O . LYS A 1 93 ? -18.284 5.722 -0.185 1.00 94.81 93 LYS A O 1
ATOM 708 N N . GLU A 1 94 ? -17.266 4.573 -1.827 1.00 95.94 94 GLU A N 1
ATOM 709 C CA . GLU A 1 94 ? -18.445 3.835 -2.289 1.00 95.94 94 GLU A CA 1
ATOM 710 C C . GLU A 1 94 ? -18.652 2.538 -1.495 1.00 95.94 94 GLU A C 1
ATOM 712 O O . GLU A 1 94 ? -19.743 1.971 -1.497 1.00 95.94 94 GLU A O 1
ATOM 717 N N . VAL A 1 95 ? -17.623 2.109 -0.761 1.00 94.00 95 VAL A N 1
ATOM 718 C CA . VAL A 1 95 ? -17.638 0.944 0.124 1.00 94.00 95 VAL A CA 1
ATOM 719 C C . VAL A 1 95 ? -18.279 1.308 1.465 1.00 94.00 95 VAL A C 1
ATOM 721 O O . VAL A 1 95 ? -18.038 2.383 2.022 1.00 94.00 95 VAL A O 1
ATOM 724 N N . SER A 1 96 ? -19.094 0.409 2.022 1.00 96.12 96 SER A N 1
ATOM 725 C CA . SER A 1 96 ? -19.719 0.652 3.322 1.00 96.12 96 SER A CA 1
ATOM 726 C C . SER A 1 96 ? -18.678 0.706 4.444 1.00 96.12 96 SER A C 1
ATOM 728 O O . SER A 1 96 ? -17.635 0.058 4.391 1.00 96.12 96 SER A O 1
ATOM 730 N N . GLN A 1 97 ? -18.978 1.417 5.533 1.00 94.31 97 GLN A N 1
ATOM 731 C CA . GLN A 1 97 ? -18.063 1.493 6.679 1.00 94.31 97 GLN A CA 1
ATOM 732 C C . GLN A 1 97 ? -17.743 0.110 7.281 1.00 94.31 97 GLN A C 1
ATOM 734 O O . GLN A 1 97 ? -16.649 -0.103 7.802 1.00 94.31 97 GLN A O 1
ATOM 739 N N . ALA A 1 98 ? -18.687 -0.836 7.216 1.00 96.50 98 ALA A N 1
ATOM 740 C CA . ALA A 1 98 ? -18.475 -2.202 7.689 1.00 96.50 98 ALA A CA 1
ATOM 741 C C . ALA A 1 98 ? -17.447 -2.949 6.824 1.00 96.50 98 ALA A C 1
ATOM 743 O O . ALA A 1 98 ? -16.549 -3.593 7.360 1.00 96.50 98 ALA A O 1
ATOM 744 N N . GLU A 1 99 ? -17.540 -2.815 5.502 1.00 96.75 99 GLU A N 1
ATOM 745 C CA . GLU A 1 99 ? -16.579 -3.398 4.561 1.00 96.75 99 GLU A CA 1
ATOM 746 C C . GLU A 1 99 ? -15.210 -2.714 4.666 1.00 96.75 99 GLU A C 1
ATOM 748 O O . GLU A 1 99 ? -14.197 -3.400 4.760 1.00 96.75 99 GLU A O 1
ATOM 753 N N . GLN A 1 100 ? -15.167 -1.380 4.767 1.00 96.12 100 GLN A N 1
ATOM 754 C CA . GLN A 1 100 ? -13.923 -0.642 5.018 1.00 96.12 100 GLN A CA 1
ATOM 755 C C . GLN A 1 100 ? -13.232 -1.138 6.295 1.00 96.12 100 GLN A C 1
ATOM 757 O O . GLN A 1 100 ? -12.021 -1.356 6.310 1.00 96.12 100 GLN A O 1
ATOM 762 N N . LYS A 1 101 ? -14.004 -1.353 7.368 1.00 97.44 101 LYS A N 1
ATOM 763 C CA . LYS A 1 101 ? -13.489 -1.907 8.621 1.00 97.44 101 LYS A CA 1
ATOM 764 C C . LYS A 1 101 ? -12.937 -3.319 8.441 1.00 97.44 101 LYS A C 1
ATOM 766 O O . LYS A 1 101 ? -11.850 -3.576 8.948 1.00 97.44 101 LYS A O 1
ATOM 771 N N . SER A 1 102 ? -13.639 -4.187 7.711 1.00 97.75 102 SER A N 1
ATOM 772 C CA . SER A 1 102 ? -13.168 -5.547 7.418 1.00 97.75 102 SER A CA 1
ATOM 773 C C . SER A 1 102 ? -11.798 -5.525 6.744 1.00 97.75 102 SER A C 1
ATOM 775 O O . SER A 1 102 ? -10.877 -6.172 7.222 1.00 97.75 102 SER A O 1
ATOM 777 N N . VAL A 1 103 ? -11.617 -4.696 5.712 1.00 96.94 103 VAL A N 1
ATOM 778 C CA . VAL A 1 103 ? -10.334 -4.603 4.994 1.00 96.94 103 VAL A CA 1
ATOM 779 C C . VAL A 1 103 ? -9.214 -4.071 5.899 1.00 96.94 103 VAL A C 1
ATOM 781 O O . VAL A 1 103 ? -8.079 -4.546 5.851 1.00 96.94 103 VAL A O 1
ATOM 784 N N . CYS A 1 104 ? -9.510 -3.112 6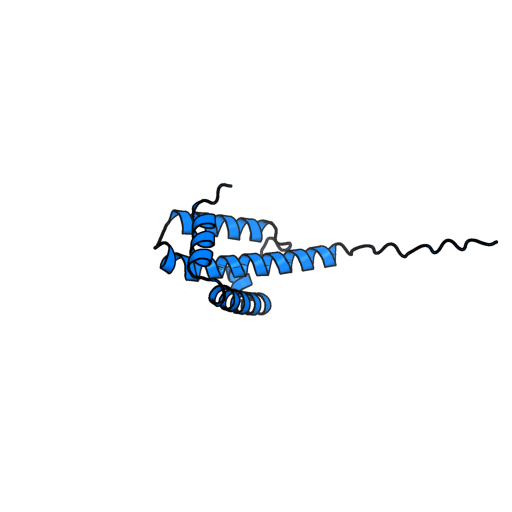.781 1.00 98.19 104 CYS A N 1
ATOM 785 C CA . CYS A 1 104 ? -8.536 -2.652 7.773 1.00 98.19 104 CYS A CA 1
ATOM 786 C C . CYS A 1 104 ? -8.144 -3.757 8.771 1.00 98.19 104 CYS A C 1
ATOM 788 O O . CYS A 1 104 ? -6.982 -3.841 9.180 1.00 98.19 104 CYS A O 1
ATOM 790 N N . GLU A 1 105 ? -9.101 -4.596 9.175 1.00 97.75 105 GLU A N 1
ATOM 791 C CA . GLU A 1 105 ? -8.865 -5.754 10.040 1.00 97.75 105 GLU A CA 1
ATOM 792 C C . GLU A 1 105 ? -8.079 -6.858 9.317 1.00 97.75 105 GLU A C 1
ATOM 794 O O . GLU A 1 105 ? -7.215 -7.472 9.942 1.00 97.75 105 GLU A O 1
ATOM 799 N N . ASP A 1 106 ? -8.278 -7.050 8.011 1.00 97.50 106 ASP A N 1
ATOM 800 C CA . ASP A 1 106 ? -7.492 -7.987 7.198 1.00 97.50 106 ASP A CA 1
ATOM 80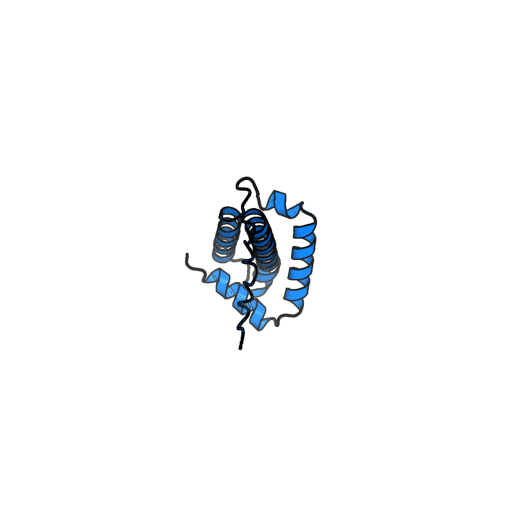1 C C . ASP A 1 106 ? -6.009 -7.598 7.194 1.00 97.50 106 ASP A C 1
ATOM 803 O O . ASP A 1 106 ? -5.142 -8.425 7.470 1.00 97.50 106 ASP A O 1
ATOM 807 N N . VAL A 1 107 ? -5.696 -6.311 7.006 1.00 97.69 107 VAL A N 1
ATOM 808 C CA . VAL A 1 107 ? -4.312 -5.815 7.109 1.00 97.69 107 VAL A CA 1
ATOM 809 C C . VAL A 1 107 ? -3.764 -5.981 8.529 1.00 97.69 107 VAL A C 1
ATOM 811 O O . VAL A 1 107 ? -2.608 -6.367 8.723 1.00 97.69 107 VAL A O 1
ATOM 814 N N . LEU A 1 108 ? -4.577 -5.715 9.554 1.00 96.94 108 LEU A N 1
ATOM 815 C CA . LEU A 1 108 ? -4.168 -5.881 10.951 1.00 96.94 108 LEU A CA 1
ATOM 816 C C . LEU A 1 108 ? -3.843 -7.345 11.293 1.00 96.94 108 LEU A C 1
ATOM 818 O O . LEU A 1 108 ? -2.972 -7.617 12.126 1.00 96.94 108 LEU A O 1
ATOM 822 N N . ASN A 1 109 ? -4.541 -8.279 10.655 1.00 96.38 109 ASN A N 1
ATOM 823 C CA . ASN A 1 109 ? -4.390 -9.718 10.838 1.00 96.38 109 ASN A CA 1
ATOM 824 C C . ASN A 1 109 ? -3.539 -10.379 9.753 1.00 96.38 109 ASN A C 1
ATOM 826 O O . ASN A 1 109 ? -3.435 -11.598 9.742 1.00 96.38 109 ASN A O 1
ATOM 830 N N . TYR A 1 110 ? -2.894 -9.590 8.893 1.00 94.62 110 TYR A N 1
ATOM 831 C CA . TYR A 1 110 ? -1.976 -10.097 7.886 1.00 94.62 110 TYR A CA 1
ATOM 832 C C . TYR A 1 110 ? -0.832 -10.882 8.542 1.00 94.62 110 TYR A C 1
ATOM 834 O O . TYR A 1 110 ? -0.106 -10.357 9.399 1.00 94.62 110 TYR A O 1
ATOM 842 N N . GLU A 1 111 ? -0.705 -12.139 8.129 1.00 85.06 111 GLU A N 1
ATOM 843 C CA . GLU A 1 111 ? 0.377 -13.061 8.458 1.00 85.06 111 GLU A CA 1
ATOM 844 C C . GLU A 1 111 ? 1.158 -13.317 7.161 1.00 85.06 111 GLU A C 1
ATOM 846 O O . GLU A 1 111 ? 0.551 -13.566 6.120 1.00 85.06 111 GLU A O 1
ATOM 851 N N . GLU A 1 112 ? 2.485 -13.168 7.214 1.00 62.78 112 GLU A N 1
ATOM 852 C CA . GLU A 1 112 ? 3.385 -13.397 6.068 1.00 62.78 112 GLU A CA 1
ATOM 853 C C . GLU A 1 112 ? 3.691 -14.875 5.841 1.00 62.78 112 GLU A C 1
ATOM 855 O O . GLU A 1 112 ? 3.884 -15.594 6.850 1.00 62.78 112 GLU A O 1
#